Protein AF-A0A5Q4VHD6-F1 (afdb_monomer)

Sequence (162 aa):
MVIKDRLHGRQGDWGLRAAKSPGLSMLVMAADLRDEAPEVREQMLESAVAGWSDRMERGIASLGVMAALAPMLGLLGTVTGMMASFRVMSRMGAGDIRLMSGGISEALVTTQWGLAVAVPLLLAHHLLSRRAERLALDAEDRAAEALSLMEKVSDNPDGEKV

Mean predicted aligned error: 9.99 Å

Organism: NCBI:txid2586642

Secondary structure (DSSP, 8-state):
--HHHHSTTTTTTTTTS--SSHHHHHHHHHHHTTTS-HHHHHHHHHHHHHHHHHHHHHHHHHHHHHHHHHHHHHHHHHHHHHHHHHHHHHHH-TT-HHHHHHHHHHHHHHHHHHHHHHHHHHHHHHHHHHHHHHHHHHHHHHHHHHHHHHHHHHH--S----

Foldseek 3Di:
DPVVVVVPPPVPCLVPPDDPALLVSLLVLLVVCLPPDLVVSLVVLVVSLVVQLVVLVVVLVVLVVLLVCLLVQLQVLLVVLLVVLVVVCVPPPPPCVVSSVVSNVRSNVSNVRSNVVNVVSVVVSVVSNVVSVVRSVSNVVSNVVSSVVSVVCVVPVDPDDD

Radius of gyration: 28.26 Å; Cα contacts (8 Å, |Δi|>4): 127; chains: 1; bounding box: 71×32×76 Å

Structure (mmCIF, N/CA/C/O backbone):
data_AF-A0A5Q4VHD6-F1
#
_entry.id   AF-A0A5Q4VHD6-F1
#
loop_
_atom_site.group_PDB
_atom_site.id
_atom_site.type_symbol
_atom_site.label_atom_id
_atom_site.label_alt_id
_atom_site.label_comp_id
_atom_site.label_asym_id
_atom_site.label_entity_id
_atom_site.label_seq_id
_atom_site.pdbx_PDB_ins_code
_atom_site.Cartn_x
_atom_site.Cartn_y
_atom_site.Cartn_z
_atom_site.occupancy
_atom_site.B_iso_or_equiv
_atom_site.auth_seq_id
_atom_site.auth_comp_id
_atom_site.auth_asym_id
_atom_site.auth_atom_id
_atom_site.pdbx_PDB_model_num
ATOM 1 N N . MET A 1 1 ? -3.134 -21.821 33.282 1.00 38.62 1 MET A N 1
ATOM 2 C CA . MET A 1 1 ? -3.150 -22.802 32.170 1.00 38.62 1 MET A CA 1
ATOM 3 C C . MET A 1 1 ? -4.569 -23.272 31.796 1.00 38.62 1 MET A C 1
ATOM 5 O O . MET A 1 1 ? -4.705 -24.324 31.206 1.00 38.62 1 MET A O 1
ATOM 9 N N . VAL A 1 2 ? -5.625 -22.497 32.101 1.00 38.38 2 VAL A N 1
ATOM 10 C CA . VAL A 1 2 ? -7.032 -22.842 31.773 1.00 38.38 2 VAL A CA 1
ATOM 11 C C . VAL A 1 2 ? -7.669 -21.812 30.822 1.00 38.38 2 VAL A C 1
ATOM 13 O O . VAL A 1 2 ? -8.611 -22.119 30.106 1.00 38.38 2 VAL A O 1
ATOM 16 N N . ILE A 1 3 ? -7.094 -20.607 30.734 1.00 43.72 3 ILE A N 1
ATOM 17 C CA . ILE A 1 3 ? -7.586 -19.524 29.868 1.00 43.72 3 ILE A CA 1
ATOM 18 C C . ILE A 1 3 ? -7.220 -19.770 28.394 1.00 43.72 3 ILE A C 1
ATOM 20 O O . ILE A 1 3 ? -7.983 -19.411 27.512 1.00 43.72 3 ILE A O 1
ATOM 24 N N . LYS A 1 4 ? -6.099 -20.449 28.106 1.00 40.97 4 LYS A N 1
ATOM 25 C CA . LYS A 1 4 ? -5.592 -20.613 26.732 1.00 40.97 4 LYS A CA 1
ATOM 26 C C . LYS A 1 4 ? -6.398 -21.612 25.882 1.00 40.97 4 LYS A C 1
ATOM 28 O O . LYS A 1 4 ? -6.535 -21.396 24.685 1.00 40.97 4 LYS A O 1
ATOM 33 N N . ASP A 1 5 ? -6.990 -22.637 26.497 1.00 36.84 5 ASP A N 1
ATOM 34 C CA . ASP A 1 5 ? -7.727 -23.695 25.779 1.00 36.84 5 ASP A CA 1
ATOM 35 C C . ASP A 1 5 ? -9.149 -23.288 25.376 1.00 36.84 5 ASP A C 1
ATOM 37 O O . ASP A 1 5 ? -9.691 -23.809 24.402 1.00 36.84 5 ASP A O 1
ATOM 41 N N . ARG A 1 6 ? -9.757 -22.311 26.064 1.00 46.06 6 ARG A N 1
ATOM 42 C CA . ARG A 1 6 ? -11.111 -21.832 25.731 1.00 46.06 6 ARG A CA 1
ATOM 43 C C . ARG A 1 6 ? -11.124 -20.776 24.613 1.00 46.06 6 ARG A C 1
ATOM 45 O O . ARG A 1 6 ? -12.175 -20.520 24.031 1.00 46.06 6 ARG A O 1
ATOM 52 N N . LEU A 1 7 ? -9.955 -20.232 24.256 1.00 49.69 7 LEU A N 1
ATOM 53 C CA . LEU A 1 7 ? -9.778 -19.239 23.186 1.00 49.69 7 LEU A CA 1
ATOM 54 C C . LEU A 1 7 ? -9.910 -19.834 21.779 1.00 49.69 7 LEU A C 1
ATOM 56 O O . LEU A 1 7 ? -10.315 -19.133 20.854 1.00 49.69 7 LEU A O 1
ATOM 60 N N . HIS A 1 8 ? -9.606 -21.121 21.595 1.00 45.16 8 HIS A N 1
ATOM 61 C CA . HIS A 1 8 ? -9.563 -21.716 20.257 1.00 45.16 8 HIS A CA 1
ATOM 62 C C . HIS A 1 8 ? -10.927 -22.147 19.700 1.00 45.16 8 HIS A C 1
ATOM 64 O O . HIS A 1 8 ? -11.082 -22.203 18.484 1.00 45.16 8 HIS A O 1
ATOM 70 N N . GLY A 1 9 ? -11.936 -22.388 20.545 1.00 41.59 9 GLY A N 1
ATOM 71 C CA . GLY A 1 9 ? -13.241 -22.897 20.095 1.00 41.59 9 GLY A CA 1
ATOM 72 C C . GLY A 1 9 ? -14.167 -21.854 19.454 1.00 41.59 9 GLY A C 1
ATOM 73 O O . GLY A 1 9 ? -14.966 -22.202 18.592 1.00 41.59 9 GLY A O 1
ATOM 74 N N . ARG A 1 10 ? -14.055 -20.574 19.842 1.00 49.12 10 ARG A N 1
ATOM 75 C CA . ARG A 1 10 ? -14.887 -19.471 19.311 1.00 49.12 10 ARG A CA 1
ATOM 76 C C . ARG A 1 10 ? -14.166 -18.586 18.293 1.00 49.12 10 ARG A C 1
ATOM 78 O O . ARG A 1 10 ? -14.835 -17.901 17.531 1.00 49.12 10 ARG A O 1
ATOM 85 N N . GLN A 1 11 ? -12.829 -18.629 18.227 1.00 51.84 11 GLN A N 1
ATOM 86 C CA . GLN A 1 11 ? -12.029 -17.799 17.311 1.00 51.84 11 GLN A CA 1
ATOM 87 C C . GLN A 1 11 ? -12.348 -18.000 15.815 1.00 51.84 11 GLN A C 1
ATOM 89 O O . GLN A 1 11 ? -12.060 -17.113 15.014 1.00 51.84 11 GLN A O 1
ATOM 94 N N . GLY A 1 12 ? -12.946 -19.136 15.437 1.00 43.19 12 GLY A N 1
ATOM 95 C CA . GLY A 1 12 ? -13.186 -19.506 14.039 1.00 43.19 12 GLY A CA 1
ATOM 96 C C . GLY A 1 12 ? -14.336 -18.779 13.331 1.00 43.19 12 GLY A C 1
ATOM 97 O O . GLY A 1 12 ? -14.287 -18.663 12.110 1.00 43.19 12 GLY A O 1
ATOM 98 N N . ASP A 1 13 ? -15.339 -18.264 14.054 1.00 45.97 13 ASP A N 1
ATOM 99 C CA . ASP A 1 13 ? -16.573 -17.741 13.428 1.00 45.97 13 ASP A CA 1
ATOM 100 C C . ASP A 1 13 ? -16.661 -16.200 13.397 1.00 45.97 13 ASP A C 1
ATOM 102 O O . ASP A 1 13 ? -17.387 -15.612 12.593 1.00 45.97 13 ASP A O 1
ATOM 106 N N . TRP A 1 14 ? -15.828 -15.506 14.185 1.00 50.75 14 TRP A N 1
ATOM 107 C CA . TRP A 1 14 ? -15.736 -14.034 14.167 1.00 50.75 14 TRP A CA 1
ATOM 108 C C . TRP A 1 14 ? -15.355 -13.480 12.790 1.00 50.75 14 TRP A C 1
ATOM 110 O O . TRP A 1 14 ? -15.749 -12.377 12.417 1.00 50.75 14 TRP A O 1
ATOM 120 N N . GLY A 1 15 ? -14.588 -14.257 12.020 1.00 49.91 15 GLY A N 1
ATOM 121 C CA . GLY A 1 15 ? -14.176 -13.893 10.667 1.00 49.91 15 GLY A CA 1
ATOM 122 C C . GLY A 1 15 ? -15.307 -13.942 9.634 1.00 49.91 15 GLY A C 1
ATOM 123 O O . GLY A 1 15 ? -15.182 -13.303 8.594 1.00 49.91 15 GLY A O 1
ATOM 124 N N . LEU A 1 16 ? -16.397 -14.670 9.909 1.00 51.22 16 LEU A N 1
ATOM 125 C CA . LEU A 1 16 ? -17.491 -14.921 8.961 1.00 51.22 16 LEU A CA 1
ATOM 126 C C . LEU A 1 16 ? -18.695 -13.995 9.179 1.00 51.22 16 LEU A C 1
ATOM 128 O O . 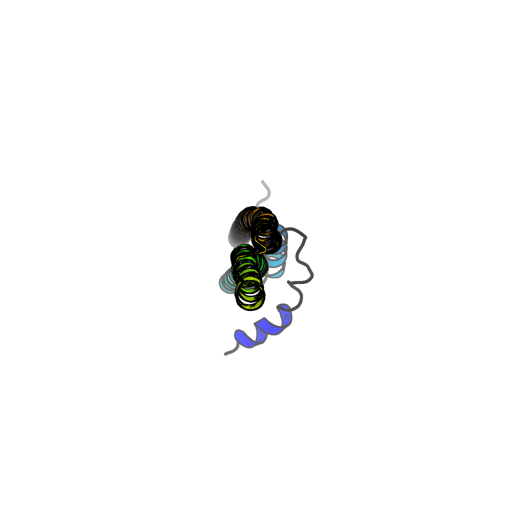LEU A 1 16 ? -19.425 -13.706 8.230 1.00 51.22 16 LEU A O 1
ATOM 132 N N . ARG A 1 17 ? -18.882 -13.481 10.402 1.00 51.97 17 ARG A N 1
ATOM 133 C CA . ARG A 1 17 ? -19.976 -12.548 10.750 1.00 51.97 17 ARG A CA 1
ATOM 134 C C . ARG A 1 17 ? -19.573 -11.076 10.686 1.00 51.97 17 ARG A C 1
ATOM 136 O O . ARG A 1 17 ? -20.398 -10.199 10.931 1.00 51.97 17 ARG A O 1
ATOM 143 N N . ALA A 1 18 ? -18.322 -10.806 10.324 1.00 51.47 18 ALA A N 1
ATOM 144 C CA . ALA A 1 18 ? -17.829 -9.462 10.134 1.00 51.47 18 ALA A CA 1
ATOM 145 C C . ALA A 1 18 ? -18.533 -8.784 8.957 1.00 51.47 18 ALA A C 1
ATOM 147 O O . ALA A 1 18 ? -18.271 -9.050 7.780 1.00 51.47 18 ALA A O 1
ATOM 148 N N . ALA A 1 19 ? -19.469 -7.907 9.301 1.00 54.38 19 ALA A N 1
ATOM 149 C CA . ALA A 1 19 ? -20.106 -7.001 8.371 1.00 54.38 19 ALA A CA 1
ATOM 150 C C . ALA A 1 19 ? -19.040 -6.220 7.582 1.00 54.38 19 ALA A C 1
ATOM 152 O O . ALA A 1 19 ? -17.914 -6.032 8.038 1.00 54.38 19 ALA A O 1
ATOM 153 N N . LYS A 1 20 ? -19.414 -5.694 6.410 1.00 62.88 20 LYS A N 1
ATOM 154 C CA . LYS A 1 20 ? -18.551 -4.913 5.495 1.00 62.88 20 LYS A CA 1
ATOM 155 C C . LYS A 1 20 ? -17.824 -3.705 6.135 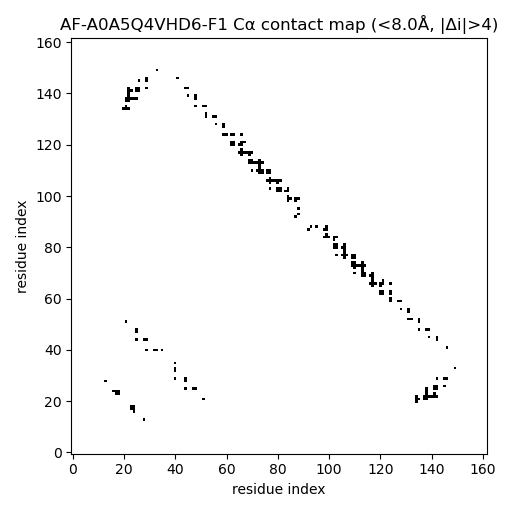1.00 62.88 20 LYS A C 1
ATOM 157 O O . LYS A 1 20 ? -17.058 -3.034 5.450 1.00 62.88 20 LYS A O 1
ATOM 162 N N . SER A 1 21 ? -18.068 -3.415 7.411 1.00 73.19 21 SER A N 1
ATOM 163 C CA . SER A 1 21 ? -17.451 -2.366 8.220 1.00 73.19 21 SER A CA 1
ATOM 164 C C . SER A 1 21 ? -16.871 -2.949 9.525 1.00 73.19 21 SER A C 1
ATOM 166 O O . SER A 1 21 ? -17.615 -3.612 10.261 1.00 73.19 21 SER A O 1
ATOM 168 N N . PRO A 1 22 ? -15.605 -2.650 9.866 1.00 78.38 22 PRO A N 1
ATOM 169 C CA . PRO A 1 22 ? -14.976 -3.055 11.126 1.00 78.38 22 PRO A CA 1
ATOM 170 C C . PRO A 1 22 ? -15.761 -2.637 12.376 1.00 78.38 22 PRO A C 1
ATOM 172 O O . PRO A 1 22 ? -15.972 -3.470 13.252 1.00 78.38 22 PRO A O 1
ATOM 175 N N . GLY A 1 23 ? -16.309 -1.415 12.414 1.00 80.44 23 GLY A N 1
ATOM 176 C CA . GLY A 1 23 ? -17.088 -0.919 13.555 1.00 80.44 23 GLY A CA 1
ATOM 177 C C . GLY A 1 23 ? -18.315 -1.771 13.915 1.00 80.44 23 GLY A C 1
ATOM 178 O O . GLY A 1 23 ? -18.503 -2.129 15.074 1.00 80.44 23 GLY A O 1
ATOM 179 N N . LEU A 1 24 ? -19.123 -2.190 12.929 1.00 80.06 24 LEU A N 1
ATOM 180 C CA . LEU A 1 24 ? -20.258 -3.099 13.181 1.00 80.06 24 LEU A CA 1
ATOM 181 C C . LEU A 1 24 ? -19.806 -4.459 13.725 1.00 80.06 24 LEU A C 1
ATOM 183 O O . LEU A 1 24 ? -20.503 -5.054 14.542 1.00 80.06 24 LEU A O 1
ATOM 187 N N . SER A 1 25 ? -18.646 -4.946 13.282 1.00 82.19 25 SER A N 1
ATOM 188 C CA . SER A 1 25 ? -18.099 -6.221 13.753 1.00 82.19 25 SER A CA 1
ATOM 189 C C . SER A 1 25 ? -17.721 -6.144 15.234 1.00 82.19 25 SER A C 1
ATOM 191 O O . SER A 1 25 ? -17.985 -7.092 15.969 1.00 82.19 25 SER A O 1
ATOM 193 N N . MET A 1 26 ? -17.194 -4.999 15.687 1.00 85.56 26 MET A N 1
ATOM 194 C CA . MET A 1 26 ? -16.885 -4.760 17.102 1.00 85.56 26 MET A CA 1
ATOM 195 C C . MET A 1 26 ? -18.146 -4.715 17.965 1.00 85.56 26 MET A C 1
ATOM 197 O O . MET A 1 26 ? -18.177 -5.334 19.023 1.00 85.56 26 MET A O 1
ATOM 201 N N . LEU A 1 27 ? -19.220 -4.073 17.492 1.00 84.38 27 LEU A N 1
ATOM 202 C CA . LEU A 1 27 ? -20.497 -4.041 18.216 1.00 84.38 27 LEU A CA 1
ATOM 203 C C . LEU A 1 27 ? -21.119 -5.437 18.370 1.00 84.38 27 LEU A C 1
ATOM 205 O O . LEU A 1 27 ? -21.595 -5.791 19.449 1.00 84.38 27 LEU A O 1
ATOM 209 N N . VAL A 1 28 ? -21.104 -6.243 17.303 1.00 84.12 28 VAL A N 1
ATOM 210 C CA . VAL A 1 28 ? -21.607 -7.626 17.343 1.00 84.12 28 VAL A CA 1
ATOM 211 C C . VAL A 1 28 ? -20.757 -8.481 18.280 1.00 84.12 28 VAL A C 1
ATOM 213 O O . VAL A 1 28 ? -21.299 -9.215 19.104 1.00 84.12 28 VAL A O 1
ATOM 216 N N . MET A 1 29 ? -19.433 -8.353 18.203 1.00 82.38 29 MET A N 1
ATOM 217 C CA . MET A 1 29 ? -18.524 -9.094 19.073 1.00 82.38 29 MET A CA 1
ATOM 218 C C . MET A 1 29 ? -18.693 -8.699 20.542 1.00 82.38 29 MET A C 1
ATOM 220 O O . MET A 1 29 ? -18.731 -9.574 21.403 1.00 82.38 29 MET A O 1
ATOM 224 N N . ALA A 1 30 ? -18.869 -7.409 20.834 1.00 85.50 30 ALA A N 1
ATOM 225 C CA . ALA A 1 30 ? -19.164 -6.941 22.182 1.00 85.50 30 ALA A CA 1
ATOM 226 C C . ALA A 1 30 ? -20.479 -7.541 22.707 1.00 85.50 30 ALA A C 1
ATOM 228 O O . ALA A 1 30 ? -20.524 -8.001 23.845 1.00 85.50 30 ALA A O 1
ATOM 229 N N . ALA A 1 31 ? -21.526 -7.616 21.876 1.00 84.38 31 ALA A N 1
ATOM 230 C CA . ALA A 1 31 ? -22.792 -8.246 22.251 1.00 84.38 31 ALA A CA 1
ATOM 231 C C . ALA A 1 31 ? -22.642 -9.746 22.577 1.00 84.38 31 ALA A C 1
ATOM 233 O O . ALA A 1 31 ? -23.191 -10.196 23.583 1.00 84.38 31 ALA A O 1
ATOM 234 N N . ASP A 1 32 ? -21.857 -10.490 21.793 1.00 85.12 32 ASP A N 1
ATOM 235 C CA . ASP A 1 32 ? -21.569 -11.919 22.018 1.00 85.12 32 ASP A CA 1
ATOM 236 C C . ASP A 1 32 ? -20.647 -12.178 23.231 1.00 85.12 32 ASP A C 1
ATOM 238 O O . ASP A 1 32 ? -20.486 -13.320 23.674 1.00 85.12 32 ASP A O 1
ATOM 242 N N . LEU A 1 33 ? -20.008 -11.137 23.768 1.00 85.25 33 LEU A N 1
ATOM 243 C CA . LEU A 1 33 ? -19.149 -11.193 24.956 1.00 85.25 33 LEU A CA 1
ATOM 244 C C . LEU A 1 33 ? -19.828 -10.606 26.206 1.00 85.25 33 LEU A C 1
ATOM 246 O O . LEU A 1 33 ? -19.168 -10.400 27.224 1.00 85.25 33 LEU A O 1
ATOM 250 N N . ARG A 1 34 ? -21.141 -10.344 26.156 1.00 80.94 34 ARG A N 1
ATOM 251 C CA . ARG A 1 34 ? -21.906 -9.736 27.258 1.00 80.94 34 ARG A CA 1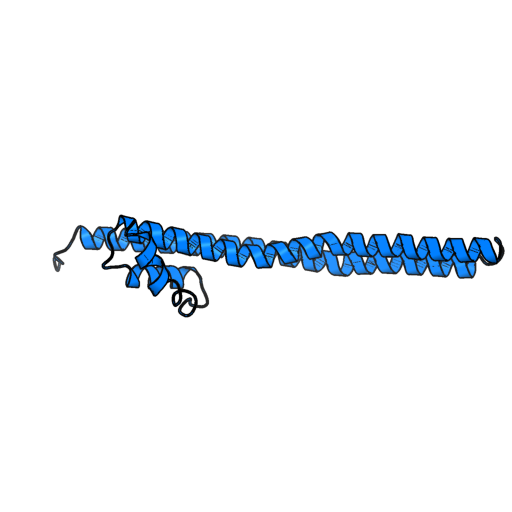
ATOM 252 C C . ARG A 1 34 ? -21.801 -10.487 28.582 1.00 80.94 34 ARG A C 1
ATOM 254 O O . ARG A 1 34 ? -21.739 -9.832 29.620 1.00 80.94 34 ARG A O 1
ATOM 261 N N . ASP A 1 35 ? -21.772 -11.813 28.535 1.00 85.12 35 ASP A N 1
ATOM 262 C CA . ASP A 1 35 ? -21.764 -12.663 29.731 1.00 85.12 35 ASP A CA 1
ATOM 263 C C . ASP A 1 35 ? -20.345 -12.983 30.230 1.00 85.12 35 ASP A C 1
ATOM 265 O O . ASP A 1 35 ? -20.172 -13.595 31.282 1.00 85.12 35 ASP A O 1
ATOM 269 N N . GLU A 1 36 ? -19.314 -12.580 29.481 1.00 86.31 36 GLU A N 1
ATOM 270 C CA . GLU A 1 36 ? -17.919 -12.760 29.882 1.00 86.31 36 GLU A CA 1
ATOM 271 C C . GLU A 1 36 ? -17.510 -11.700 30.913 1.00 86.31 36 GLU A C 1
ATOM 273 O O . GLU A 1 36 ? -18.048 -10.588 30.932 1.00 86.31 36 GLU A O 1
ATOM 278 N N . ALA A 1 37 ? -16.510 -12.021 31.738 1.00 88.31 37 ALA A N 1
ATOM 279 C CA . ALA A 1 37 ? -15.937 -11.070 32.690 1.00 88.31 37 ALA A CA 1
ATOM 280 C C . ALA A 1 37 ? -15.447 -9.788 31.975 1.00 88.31 37 ALA A C 1
ATOM 282 O O . ALA A 1 37 ? -14.937 -9.897 30.851 1.00 88.31 37 ALA A O 1
ATOM 283 N N . PRO A 1 38 ? -15.582 -8.596 32.591 1.00 87.31 38 PRO A N 1
ATOM 284 C CA . PRO A 1 38 ? -15.201 -7.321 31.975 1.00 87.31 38 PRO A CA 1
ATOM 285 C C . PRO A 1 38 ? -13.779 -7.329 31.403 1.00 87.31 38 PRO A C 1
ATOM 287 O O . PRO A 1 38 ? -13.581 -6.956 30.248 1.00 87.31 38 PRO A O 1
ATOM 290 N N . GLU A 1 39 ? -12.820 -7.874 32.153 1.00 88.12 39 GLU A N 1
ATOM 291 C CA . GLU A 1 39 ? -11.410 -7.928 31.760 1.00 88.12 39 GLU A CA 1
ATOM 292 C C . GLU A 1 39 ? -11.188 -8.846 30.550 1.00 88.12 39 GLU A C 1
ATOM 294 O O . GLU A 1 39 ? -10.399 -8.551 29.653 1.00 88.12 39 GLU A O 1
ATOM 299 N N . VAL A 1 40 ? -11.905 -9.975 30.497 1.00 87.75 40 VAL A N 1
ATOM 300 C CA . VAL A 1 40 ? -11.822 -10.916 29.369 1.00 87.75 40 VAL A CA 1
ATOM 301 C C . VAL A 1 40 ? -12.422 -10.283 28.118 1.00 87.75 40 VAL A C 1
ATOM 303 O O . VAL A 1 40 ? -11.866 -10.416 27.030 1.00 87.75 40 VAL A O 1
ATOM 306 N N . ARG A 1 41 ? -13.548 -9.585 28.260 1.00 88.06 41 ARG A N 1
ATOM 307 C CA . ARG A 1 41 ? -14.241 -8.915 27.158 1.00 88.06 41 ARG A CA 1
ATOM 308 C C . ARG A 1 41 ? -13.395 -7.813 26.534 1.00 88.06 41 ARG A C 1
ATOM 310 O O . ARG A 1 41 ? -13.269 -7.792 25.311 1.00 88.06 41 ARG A O 1
ATOM 317 N N . GLU A 1 42 ? -12.820 -6.945 27.361 1.00 89.00 42 GLU A N 1
ATOM 318 C CA . GLU A 1 42 ? -11.913 -5.880 26.927 1.00 89.00 42 GLU A CA 1
ATOM 319 C C . GLU A 1 42 ? -10.731 -6.470 26.154 1.00 89.00 42 GLU A C 1
ATOM 321 O O . GLU A 1 42 ? -10.543 -6.156 24.978 1.00 89.00 42 GLU A O 1
ATOM 326 N N . GLN A 1 43 ? -10.041 -7.452 26.741 1.00 89.06 43 GLN A N 1
ATOM 327 C CA . GLN A 1 43 ? -8.906 -8.111 26.097 1.00 89.06 43 GLN A CA 1
ATOM 328 C C . GLN A 1 43 ? -9.278 -8.773 24.754 1.00 89.06 43 GLN A C 1
ATOM 330 O O . GLN A 1 43 ? -8.498 -8.741 23.797 1.00 89.06 43 GLN A O 1
ATOM 335 N N . MET A 1 44 ? -10.458 -9.397 24.658 1.00 87.25 44 MET A N 1
ATOM 336 C CA . MET A 1 44 ? -10.925 -10.008 23.408 1.00 87.25 44 MET A CA 1
ATOM 337 C C . MET A 1 44 ? -11.220 -8.962 22.328 1.00 87.25 44 MET A C 1
ATOM 339 O O . MET A 1 44 ? -10.892 -9.196 21.163 1.00 87.25 44 MET A O 1
ATOM 343 N N . LEU A 1 45 ? -11.835 -7.832 22.691 1.00 87.31 45 LEU A N 1
ATOM 344 C CA . LEU A 1 45 ? -12.139 -6.747 21.755 1.00 87.31 45 LEU A CA 1
ATOM 345 C C . LEU A 1 45 ? -10.861 -6.071 21.254 1.00 87.31 45 LEU A C 1
ATOM 347 O O . LEU A 1 45 ? -10.699 -5.921 20.043 1.00 87.31 45 LEU A O 1
ATOM 351 N N . GLU A 1 46 ? -9.920 -5.762 22.145 1.00 89.56 46 GLU A N 1
ATOM 352 C CA . GLU A 1 46 ? -8.605 -5.228 21.768 1.00 89.56 46 GLU A CA 1
ATOM 353 C C . GLU A 1 46 ? -7.868 -6.176 20.814 1.00 89.56 46 GLU A C 1
ATOM 355 O O . GLU A 1 46 ? -7.376 -5.769 19.756 1.00 89.56 46 GLU A O 1
ATOM 360 N N . SER A 1 47 ? -7.846 -7.475 21.136 1.00 88.31 47 SER A N 1
ATOM 361 C CA . SER A 1 47 ? -7.223 -8.482 20.276 1.00 88.31 47 SER A CA 1
ATOM 362 C C . SER A 1 47 ? -7.909 -8.584 18.910 1.00 88.31 47 SER A C 1
ATOM 364 O O . SER A 1 47 ? -7.231 -8.841 17.908 1.00 88.31 47 SER A O 1
ATOM 366 N N . ALA A 1 48 ? -9.228 -8.395 18.847 1.00 86.88 48 ALA A N 1
ATOM 367 C CA . ALA A 1 48 ? -9.977 -8.414 17.599 1.00 86.88 48 ALA A CA 1
ATOM 368 C C . ALA A 1 48 ? -9.649 -7.205 16.721 1.00 86.88 48 ALA A C 1
ATOM 370 O O . ALA A 1 48 ? -9.386 -7.387 15.530 1.00 86.88 48 ALA A O 1
ATOM 371 N N . VAL A 1 49 ? -9.614 -6.000 17.297 1.00 88.25 49 VAL A N 1
ATOM 372 C CA . VAL A 1 49 ? -9.205 -4.777 16.592 1.00 88.25 49 VAL A CA 1
ATOM 373 C C . VAL A 1 49 ? -7.796 -4.942 16.025 1.00 88.25 49 VAL A C 1
ATOM 375 O O . VAL A 1 49 ? -7.601 -4.779 14.819 1.00 88.25 49 VAL A O 1
ATOM 378 N N . ALA A 1 50 ? -6.839 -5.373 16.852 1.00 87.75 50 ALA A N 1
ATOM 379 C CA . ALA A 1 50 ? -5.459 -5.584 16.422 1.00 87.75 50 ALA A CA 1
ATOM 380 C C . ALA A 1 50 ? -5.358 -6.597 15.267 1.00 87.75 50 ALA A C 1
ATOM 382 O O . ALA A 1 50 ? -4.681 -6.349 14.268 1.00 87.75 50 ALA A O 1
ATOM 383 N N . GLY A 1 51 ? -6.079 -7.721 15.359 1.00 86.94 51 GLY A N 1
ATOM 384 C CA . GLY A 1 51 ? -6.102 -8.735 14.302 1.00 86.94 51 GLY A CA 1
ATOM 385 C C . GLY A 1 51 ? -6.739 -8.252 12.991 1.00 86.94 51 GLY A C 1
ATOM 386 O O . GLY A 1 51 ? -6.362 -8.715 11.909 1.00 86.94 51 GLY A O 1
ATOM 387 N N . TRP A 1 52 ? -7.697 -7.324 13.066 1.00 85.12 52 TRP A N 1
ATOM 388 C CA . TRP A 1 52 ? -8.294 -6.673 11.899 1.00 85.12 52 TRP A CA 1
ATOM 389 C C . TRP A 1 52 ? -7.324 -5.707 11.224 1.00 85.12 52 TRP A C 1
ATOM 391 O O . TRP A 1 52 ? -7.107 -5.833 10.014 1.00 85.12 52 TRP A O 1
ATOM 401 N N . SER A 1 53 ? -6.719 -4.805 11.997 1.00 87.69 53 SER A N 1
ATOM 402 C CA . SER A 1 53 ? -5.746 -3.823 11.505 1.00 87.69 53 SER A CA 1
ATOM 403 C C . SER A 1 53 ? -4.577 -4.509 10.801 1.00 87.69 53 SER A C 1
ATOM 405 O O . SER A 1 53 ? -4.316 -4.235 9.631 1.00 87.69 53 SER A O 1
ATOM 407 N N . ASP A 1 54 ? -3.977 -5.518 11.436 1.00 88.06 54 ASP A N 1
ATOM 408 C CA . ASP A 1 54 ? -2.873 -6.303 10.871 1.00 88.06 54 ASP A CA 1
ATOM 409 C C . ASP A 1 54 ? -3.266 -7.007 9.551 1.00 88.06 54 ASP A C 1
ATOM 411 O O . ASP A 1 54 ? -2.521 -7.015 8.565 1.00 88.06 54 ASP A O 1
ATOM 415 N N . ARG A 1 55 ? -4.493 -7.544 9.450 1.00 85.69 55 ARG A N 1
ATOM 416 C CA . ARG A 1 55 ? -4.976 -8.153 8.196 1.00 85.69 55 ARG A CA 1
ATOM 417 C C . ARG A 1 55 ? -5.109 -7.136 7.061 1.00 85.69 55 ARG A C 1
ATOM 419 O O . ARG A 1 55 ? -4.801 -7.484 5.918 1.00 85.69 55 ARG A O 1
ATOM 426 N N . MET A 1 56 ? -5.571 -5.924 7.355 1.00 86.38 56 MET A N 1
ATOM 427 C CA . MET A 1 56 ? -5.690 -4.850 6.363 1.00 86.38 56 MET A CA 1
ATOM 428 C C . MET A 1 56 ? -4.307 -4.338 5.943 1.00 86.38 56 MET A C 1
ATOM 430 O O . MET A 1 56 ? -4.041 -4.193 4.745 1.00 86.38 56 MET A O 1
ATOM 434 N N . GLU A 1 57 ? -3.408 -4.147 6.907 1.00 89.44 57 GLU A N 1
ATOM 435 C CA . GLU A 1 57 ? -2.043 -3.676 6.677 1.00 89.44 57 GLU A CA 1
ATOM 436 C C . GLU A 1 57 ? -1.234 -4.630 5.803 1.00 89.44 57 GLU A C 1
ATOM 438 O O . GLU A 1 57 ? -0.568 -4.166 4.881 1.00 89.44 57 GLU A O 1
ATOM 443 N N . ARG A 1 58 ? -1.336 -5.954 5.990 1.00 88.06 58 ARG A N 1
ATOM 444 C CA . ARG A 1 58 ? -0.601 -6.928 5.156 1.00 88.06 58 ARG A CA 1
ATOM 445 C C . ARG A 1 58 ? -0.855 -6.763 3.658 1.00 88.06 58 ARG A C 1
ATOM 447 O O . ARG A 1 58 ? 0.084 -6.781 2.859 1.00 88.06 58 ARG A O 1
ATOM 454 N N . GLY A 1 59 ? -2.121 -6.606 3.266 1.00 88.38 59 GLY A N 1
ATOM 455 C CA . GLY A 1 59 ? -2.485 -6.417 1.860 1.00 88.38 59 GLY A CA 1
ATOM 456 C C . GLY A 1 59 ? -1.917 -5.110 1.306 1.00 88.38 59 GLY A C 1
ATOM 457 O O . GLY A 1 59 ? -1.322 -5.084 0.227 1.00 88.38 59 GLY A O 1
ATOM 458 N N . ILE A 1 60 ? -2.024 -4.037 2.085 1.00 92.94 60 ILE A N 1
ATOM 459 C CA . ILE A 1 60 ? -1.562 -2.701 1.706 1.00 92.94 60 ILE A CA 1
ATOM 460 C C . ILE A 1 60 ? -0.029 -2.626 1.661 1.00 92.94 60 ILE A C 1
ATOM 462 O O . ILE A 1 60 ? 0.527 -2.031 0.737 1.00 92.94 60 ILE A O 1
ATOM 466 N N . ALA A 1 61 ? 0.665 -3.284 2.588 1.00 92.31 61 ALA A N 1
ATOM 467 C CA . ALA A 1 61 ? 2.120 -3.379 2.624 1.00 92.31 61 ALA A CA 1
ATOM 468 C C . ALA A 1 61 ? 2.668 -4.044 1.354 1.00 92.31 61 ALA A C 1
ATOM 470 O O . ALA A 1 61 ? 3.609 -3.532 0.747 1.00 92.31 61 ALA A O 1
ATOM 471 N N . SER A 1 62 ? 2.035 -5.129 0.890 1.00 93.62 62 SER A N 1
ATOM 472 C CA . SER A 1 62 ? 2.435 -5.794 -0.359 1.00 93.62 62 SER A CA 1
ATOM 473 C C . SER A 1 62 ? 2.313 -4.878 -1.587 1.00 93.62 62 SER A C 1
ATOM 475 O O . SER A 1 62 ? 3.207 -4.857 -2.436 1.00 93.62 62 SER A O 1
ATOM 477 N N . LEU A 1 63 ? 1.264 -4.046 -1.647 1.00 94.00 63 LEU A N 1
ATOM 478 C CA . LEU A 1 63 ? 1.107 -3.022 -2.686 1.00 94.00 63 LEU A CA 1
ATOM 479 C C . LEU A 1 63 ? 2.232 -1.988 -2.634 1.00 94.00 63 LEU A C 1
ATOM 481 O O . LEU A 1 63 ? 2.765 -1.626 -3.681 1.00 94.00 63 LEU A O 1
ATOM 485 N N . GLY A 1 64 ? 2.619 -1.549 -1.433 1.00 94.69 64 GLY A N 1
ATOM 486 C CA . GLY A 1 64 ? 3.723 -0.607 -1.239 1.00 94.69 64 GLY A CA 1
ATOM 487 C C . GLY A 1 64 ? 5.053 -1.158 -1.756 1.00 94.69 64 GLY A C 1
ATOM 488 O O . GLY A 1 64 ? 5.783 -0.462 -2.462 1.00 94.69 64 GLY A O 1
ATOM 489 N N . VAL A 1 65 ? 5.332 -2.440 -1.497 1.00 96.19 65 VAL A N 1
ATOM 490 C CA . VAL A 1 65 ? 6.526 -3.119 -2.023 1.00 96.19 65 VAL A CA 1
ATOM 491 C C . VAL A 1 65 ? 6.503 -3.171 -3.551 1.00 96.19 65 VAL A C 1
ATOM 493 O O . VAL A 1 65 ? 7.489 -2.802 -4.187 1.00 96.19 65 VAL A O 1
ATOM 496 N N . MET A 1 66 ? 5.384 -3.566 -4.166 1.00 95.44 66 MET A N 1
ATOM 497 C CA . MET A 1 66 ? 5.280 -3.589 -5.633 1.00 95.44 66 MET A CA 1
ATOM 498 C C . MET A 1 66 ? 5.444 -2.194 -6.249 1.00 95.44 66 MET A C 1
ATOM 500 O O . MET A 1 66 ? 6.114 -2.047 -7.273 1.00 95.44 66 MET A O 1
ATOM 504 N N . ALA A 1 67 ? 4.893 -1.168 -5.599 1.00 96.00 67 ALA A N 1
ATOM 505 C CA . ALA A 1 67 ? 5.027 0.222 -6.016 1.00 96.00 67 ALA A CA 1
ATOM 506 C C . ALA A 1 67 ? 6.492 0.694 -5.998 1.00 96.00 67 ALA A C 1
ATOM 508 O O . ALA A 1 67 ? 6.922 1.401 -6.907 1.00 96.00 67 ALA A O 1
ATOM 509 N N . ALA A 1 68 ? 7.264 0.267 -4.994 1.00 95.69 68 ALA A N 1
ATOM 510 C CA . ALA A 1 68 ? 8.686 0.584 -4.863 1.00 95.69 68 ALA A CA 1
ATOM 511 C C . ALA A 1 68 ? 9.577 -0.209 -5.837 1.00 95.69 68 ALA A C 1
ATOM 513 O O . ALA A 1 68 ? 10.592 0.308 -6.305 1.00 95.69 68 ALA A O 1
ATOM 514 N N . LEU A 1 69 ? 9.203 -1.448 -6.169 1.00 97.19 69 LEU A N 1
ATOM 515 C CA . LEU A 1 69 ? 9.966 -2.296 -7.090 1.00 97.19 69 LEU A CA 1
ATOM 516 C C . LEU A 1 69 ? 9.747 -1.930 -8.566 1.00 97.19 69 LEU A C 1
ATOM 518 O O . LEU A 1 69 ? 10.669 -2.083 -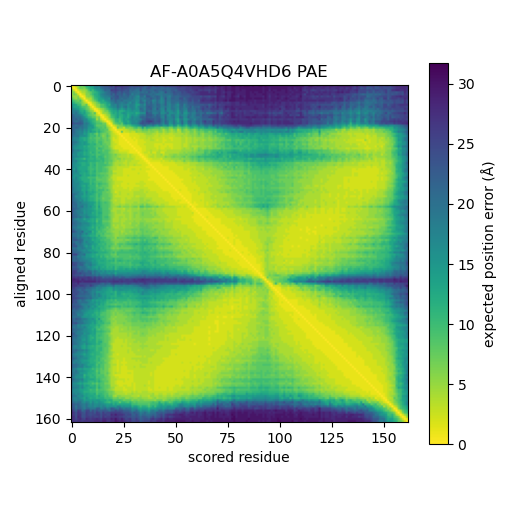9.367 1.00 97.19 69 LEU A O 1
ATOM 522 N N . ALA A 1 70 ? 8.569 -1.428 -8.948 1.00 96.44 70 ALA A N 1
ATOM 523 C CA . ALA A 1 70 ? 8.255 -1.112 -10.347 1.00 96.44 70 ALA A CA 1
ATOM 524 C C . ALA A 1 70 ? 9.265 -0.148 -11.029 1.00 96.44 70 ALA A C 1
ATOM 526 O O . ALA A 1 70 ? 9.730 -0.468 -12.128 1.00 96.44 70 ALA A O 1
ATOM 527 N N . PRO A 1 71 ? 9.707 0.967 -10.408 1.00 96.31 71 PRO A N 1
ATOM 528 C CA . PRO A 1 71 ? 10.747 1.831 -10.973 1.00 96.31 71 PRO A CA 1
ATOM 529 C C . PRO A 1 71 ? 12.108 1.138 -11.075 1.00 96.31 71 PRO A C 1
ATOM 531 O O . PRO A 1 71 ? 12.821 1.320 -12.061 1.00 96.31 71 PRO A O 1
ATOM 534 N N . MET A 1 72 ? 12.464 0.323 -10.075 1.00 97.12 72 MET A N 1
ATOM 535 C CA . MET A 1 72 ? 13.728 -0.419 -10.065 1.00 97.12 72 MET A CA 1
ATOM 536 C C . MET A 1 72 ? 13.791 -1.424 -11.220 1.00 97.12 72 MET A C 1
ATOM 538 O O . MET A 1 72 ? 14.831 -1.556 -11.863 1.00 97.12 72 MET A O 1
ATOM 542 N N . LEU A 1 73 ? 12.671 -2.080 -11.537 1.00 95.50 73 LEU A N 1
ATOM 543 C CA . LEU A 1 73 ? 12.558 -2.960 -12.703 1.00 95.50 73 LEU A CA 1
ATOM 544 C C . LEU A 1 73 ? 12.654 -2.184 -14.027 1.00 95.50 73 LEU A C 1
ATOM 546 O O . LEU A 1 73 ? 13.312 -2.646 -14.958 1.00 95.50 73 LEU A O 1
ATOM 550 N N . GLY A 1 74 ? 12.066 -0.986 -14.111 1.00 94.62 74 GLY A N 1
ATOM 551 C CA . GLY A 1 74 ? 12.203 -0.109 -15.282 1.00 94.62 74 GLY A CA 1
ATOM 552 C C . GLY A 1 74 ? 13.653 0.322 -15.542 1.00 94.62 74 GLY A C 1
ATOM 553 O O . GLY A 1 74 ? 14.111 0.295 -16.689 1.00 94.62 74 GLY A O 1
ATOM 554 N N . LEU A 1 75 ? 14.386 0.641 -14.469 1.00 95.88 75 LEU A N 1
ATOM 555 C CA . LEU A 1 75 ? 15.818 0.950 -14.502 1.00 95.88 75 LEU A CA 1
ATOM 556 C C . LEU A 1 75 ? 16.669 -0.280 -14.859 1.00 95.88 75 LEU A C 1
ATOM 558 O O . LEU A 1 75 ? 17.628 -0.176 -15.617 1.00 95.88 75 LEU A O 1
ATOM 562 N N . LEU A 1 76 ? 16.320 -1.472 -14.372 1.00 95.44 76 LEU A N 1
ATOM 563 C CA . LEU A 1 76 ? 16.975 -2.705 -14.822 1.00 95.44 76 LEU A CA 1
ATOM 564 C C . LEU A 1 76 ? 16.814 -2.884 -16.346 1.00 95.44 76 LEU A C 1
ATOM 566 O O . LEU A 1 76 ? 17.762 -3.258 -17.043 1.00 95.44 76 LEU A O 1
ATOM 570 N N . GLY A 1 77 ? 15.636 -2.546 -16.875 1.00 93.19 77 GLY A N 1
ATOM 571 C CA . GLY A 1 77 ? 15.367 -2.493 -18.311 1.00 93.19 77 GLY A CA 1
ATOM 572 C C . GLY A 1 77 ? 16.304 -1.541 -19.065 1.00 93.19 77 GLY A C 1
ATOM 573 O O . GLY A 1 77 ? 16.863 -1.931 -20.092 1.00 93.19 77 GLY A O 1
ATOM 574 N N . THR A 1 78 ? 16.589 -0.345 -18.532 1.00 95.44 78 THR A N 1
ATOM 575 C CA . THR A 1 78 ? 17.526 0.567 -19.215 1.00 95.44 78 THR A CA 1
ATOM 576 C C . THR A 1 78 ? 18.938 0.019 -19.251 1.00 95.44 78 THR A C 1
ATOM 578 O O . THR A 1 78 ? 19.603 0.103 -20.284 1.00 95.44 78 THR A O 1
ATOM 581 N N . VAL A 1 79 ? 19.401 -0.564 -18.145 1.00 95.00 79 VAL A N 1
ATOM 582 C CA . VAL A 1 79 ? 20.739 -1.158 -18.065 1.00 95.00 79 VAL A CA 1
ATOM 583 C C . VAL A 1 79 ? 20.870 -2.287 -19.084 1.00 95.00 79 VAL A C 1
ATOM 585 O O . VAL A 1 79 ? 21.826 -2.311 -19.860 1.00 95.00 79 VAL A O 1
ATOM 588 N N . THR A 1 80 ? 19.885 -3.184 -19.150 1.00 92.25 80 THR A N 1
ATOM 589 C CA . THR A 1 80 ? 19.905 -4.303 -20.105 1.00 92.25 80 THR A CA 1
ATOM 59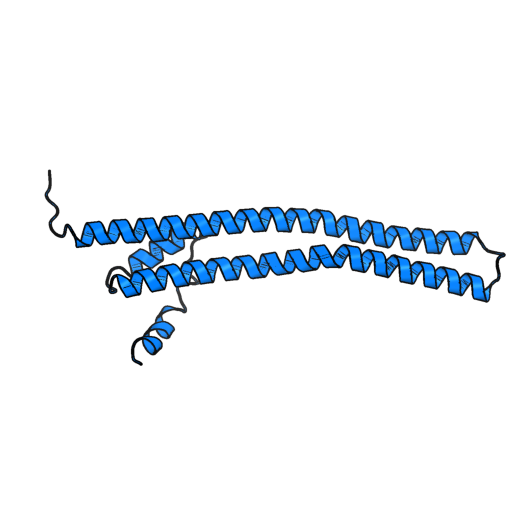0 C C . THR A 1 80 ? 19.835 -3.838 -21.567 1.00 92.25 80 THR A C 1
ATOM 592 O O . THR A 1 80 ? 20.596 -4.349 -22.397 1.00 92.25 80 THR A O 1
ATOM 595 N N . GLY A 1 81 ? 19.016 -2.830 -21.888 1.00 90.81 81 GLY A N 1
ATOM 596 C CA . GLY A 1 81 ? 18.925 -2.250 -23.235 1.00 90.81 81 GLY A CA 1
ATOM 597 C C . GLY A 1 81 ? 20.192 -1.496 -23.666 1.00 90.81 81 GLY A C 1
ATOM 598 O O . GLY A 1 81 ? 20.685 -1.668 -24.788 1.00 90.81 81 GLY A O 1
ATOM 599 N N . MET A 1 82 ? 20.816 -0.744 -22.754 1.00 92.31 82 MET A N 1
ATOM 600 C CA . MET A 1 82 ? 22.118 -0.115 -23.015 1.00 92.31 82 MET A CA 1
ATOM 601 C C . MET A 1 82 ? 23.223 -1.161 -23.214 1.00 92.31 82 MET A C 1
ATOM 603 O O . MET A 1 82 ? 24.025 -1.040 -24.142 1.00 92.31 82 MET A O 1
ATOM 607 N N . MET A 1 83 ? 23.239 -2.239 -22.424 1.00 91.38 83 MET A N 1
ATOM 608 C CA . MET A 1 83 ? 24.177 -3.353 -22.622 1.00 91.38 83 MET A CA 1
ATOM 609 C C . MET A 1 83 ? 23.982 -4.048 -23.978 1.00 91.38 83 MET A C 1
ATOM 611 O O . MET A 1 83 ? 24.957 -4.461 -24.611 1.00 91.38 83 MET A O 1
ATOM 615 N N . ALA A 1 84 ? 22.742 -4.193 -24.454 1.00 88.00 84 ALA A N 1
ATOM 616 C CA . ALA A 1 84 ? 22.472 -4.707 -25.796 1.00 88.00 84 ALA A CA 1
ATOM 617 C C . ALA A 1 84 ? 23.043 -3.780 -26.882 1.00 88.00 84 ALA A C 1
ATOM 619 O O . ALA A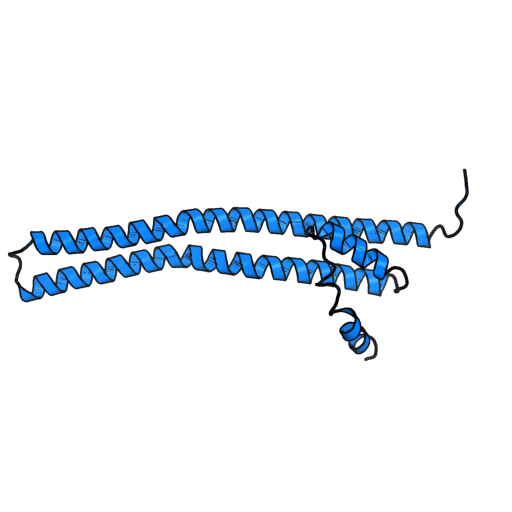 1 84 ? 23.748 -4.254 -27.775 1.00 88.00 84 ALA A O 1
ATOM 620 N N . SER A 1 85 ? 22.842 -2.469 -26.740 1.00 87.88 85 SER A N 1
ATOM 621 C CA . SER A 1 85 ? 23.369 -1.451 -27.660 1.00 87.88 85 SER A CA 1
ATOM 622 C C . SER A 1 85 ? 24.904 -1.479 -27.739 1.00 87.88 85 SER A C 1
ATOM 624 O O . SER A 1 85 ? 25.475 -1.463 -28.831 1.00 87.88 85 SER A O 1
ATOM 626 N N . PHE A 1 86 ? 25.592 -1.623 -26.600 1.00 87.75 86 PHE A N 1
ATOM 627 C CA . PHE A 1 86 ? 27.053 -1.766 -26.571 1.00 87.75 86 PHE A CA 1
ATOM 628 C C . PHE A 1 86 ? 27.554 -3.067 -27.213 1.00 87.75 86 PHE A C 1
ATOM 630 O O . PHE A 1 86 ? 28.599 -3.066 -27.865 1.00 87.75 86 PHE A O 1
ATOM 637 N N . ARG A 1 87 ? 26.820 -4.181 -27.086 1.00 86.06 87 ARG A N 1
ATOM 638 C CA . ARG A 1 87 ? 27.187 -5.440 -27.763 1.00 86.06 87 ARG A CA 1
ATOM 639 C C . ARG A 1 87 ? 27.108 -5.321 -29.284 1.00 86.06 87 ARG A C 1
ATOM 641 O O . ARG A 1 87 ? 27.953 -5.892 -29.969 1.00 86.06 87 ARG A O 1
ATOM 648 N N . VAL A 1 88 ? 26.126 -4.584 -29.804 1.00 84.62 88 VAL A N 1
ATOM 649 C CA . VAL A 1 88 ? 26.004 -4.301 -31.245 1.00 84.62 88 VAL A CA 1
ATOM 650 C C . VAL A 1 88 ? 27.186 -3.456 -31.723 1.00 84.62 88 VAL A C 1
ATOM 652 O O . VAL A 1 88 ? 27.861 -3.842 -32.678 1.00 84.62 88 VAL A O 1
ATOM 655 N N . MET A 1 89 ? 27.504 -2.382 -30.994 1.00 85.12 89 MET A N 1
ATOM 656 C CA . MET A 1 89 ? 28.667 -1.523 -31.250 1.00 85.12 89 MET A CA 1
ATOM 657 C C . MET A 1 89 ? 29.977 -2.314 -31.307 1.00 85.12 89 MET A C 1
ATOM 659 O O . MET A 1 89 ? 30.757 -2.183 -32.247 1.00 85.12 89 MET A O 1
ATOM 663 N N . SER A 1 90 ? 30.203 -3.188 -30.322 1.00 86.12 90 SER A N 1
ATOM 664 C CA . SER A 1 90 ? 31.426 -3.989 -30.236 1.00 86.12 90 SER A CA 1
ATOM 665 C C . SER A 1 90 ? 31.592 -4.976 -31.396 1.00 86.12 90 SER A C 1
ATOM 667 O O . SER A 1 90 ? 32.716 -5.400 -31.651 1.00 86.12 90 SER A O 1
ATOM 669 N N . ARG A 1 91 ? 30.504 -5.382 -32.065 1.00 84.94 91 ARG A N 1
ATOM 670 C CA . ARG A 1 91 ? 30.542 -6.352 -33.172 1.00 84.94 91 ARG A CA 1
ATOM 671 C C . ARG A 1 91 ? 30.618 -5.691 -34.543 1.00 84.94 91 ARG A C 1
ATOM 673 O O . ARG A 1 91 ? 31.300 -6.215 -35.413 1.00 84.94 91 ARG A O 1
ATOM 680 N N . MET A 1 92 ? 29.906 -4.582 -34.741 1.00 79.50 92 MET A N 1
ATOM 681 C CA . MET A 1 92 ? 29.785 -3.924 -36.052 1.00 79.50 92 MET A CA 1
ATOM 682 C C . MET A 1 92 ? 30.665 -2.673 -36.193 1.00 79.50 92 MET A C 1
ATOM 684 O O . MET A 1 92 ? 30.757 -2.106 -37.279 1.00 79.50 92 MET A O 1
ATOM 688 N N . GLY A 1 93 ? 31.333 -2.248 -35.115 1.00 73.19 93 GLY A N 1
ATOM 689 C CA . GLY A 1 93 ? 32.098 -1.003 -35.070 1.00 73.19 93 GLY A CA 1
ATOM 690 C C . GLY A 1 93 ? 31.203 0.239 -34.987 1.00 73.19 93 GLY A C 1
ATOM 691 O O . GLY A 1 93 ? 29.979 0.159 -35.054 1.00 73.19 93 GLY A O 1
ATOM 692 N N . ALA A 1 94 ? 31.823 1.418 -34.870 1.00 70.44 94 ALA A N 1
ATOM 693 C CA . ALA A 1 94 ? 31.140 2.709 -34.692 1.00 70.44 94 ALA A CA 1
ATOM 694 C C . ALA A 1 94 ? 30.249 3.173 -35.862 1.00 70.44 94 ALA A C 1
ATOM 696 O O . ALA A 1 94 ? 29.674 4.257 -35.795 1.00 70.44 94 ALA A O 1
ATOM 697 N N . GLY A 1 95 ? 30.139 2.379 -36.931 1.00 64.25 95 GLY A N 1
ATOM 698 C CA . GLY A 1 95 ? 29.519 2.778 -38.193 1.00 64.25 95 GLY A CA 1
ATOM 699 C C . GLY A 1 95 ? 27.991 2.832 -38.191 1.00 64.25 95 GLY A C 1
ATOM 700 O O . GLY A 1 95 ? 27.432 3.592 -38.976 1.00 64.25 95 GLY A O 1
ATOM 701 N N . ASP A 1 96 ? 27.302 2.089 -37.316 1.00 70.94 96 ASP A N 1
ATOM 702 C CA . ASP A 1 96 ? 25.833 1.998 -37.346 1.00 70.94 96 ASP A CA 1
ATOM 703 C C . ASP A 1 96 ? 25.162 2.639 -36.118 1.00 70.94 96 ASP A C 1
ATOM 705 O O . ASP A 1 96 ? 24.500 2.002 -35.293 1.00 70.94 96 ASP A O 1
ATOM 709 N N . ILE A 1 97 ? 25.350 3.958 -35.999 1.00 78.31 97 ILE A N 1
ATOM 710 C CA . ILE A 1 97 ? 24.768 4.805 -34.941 1.00 78.31 97 ILE A CA 1
ATOM 711 C C . ILE A 1 97 ? 23.232 4.693 -34.908 1.00 78.31 97 ILE A C 1
ATOM 713 O O . ILE A 1 97 ? 22.627 4.828 -33.842 1.00 78.31 97 ILE A O 1
ATOM 717 N N . ARG A 1 98 ? 22.585 4.394 -36.045 1.00 82.81 98 ARG A N 1
ATOM 718 C CA . ARG A 1 98 ? 21.125 4.231 -36.122 1.00 82.81 98 ARG A CA 1
ATOM 719 C C . ARG A 1 98 ? 20.653 3.049 -35.283 1.00 82.81 98 ARG A C 1
ATOM 721 O O . ARG A 1 98 ? 19.756 3.227 -34.457 1.00 82.81 98 ARG A O 1
ATOM 728 N N . LEU A 1 99 ? 21.284 1.884 -35.427 1.00 79.56 99 LEU A N 1
ATOM 729 C CA . LEU A 1 99 ? 20.934 0.700 -34.634 1.00 79.56 99 LEU A CA 1
ATOM 730 C C . LEU A 1 99 ? 21.178 0.911 -33.135 1.00 79.56 99 LEU A C 1
ATOM 732 O O . LEU A 1 99 ? 20.354 0.505 -32.315 1.00 79.56 99 LEU A O 1
ATOM 736 N N . MET A 1 100 ? 22.252 1.612 -32.765 1.00 83.94 100 MET A N 1
ATOM 737 C CA . MET A 1 100 ? 22.504 1.956 -31.361 1.00 83.94 100 MET A CA 1
ATOM 738 C C . MET A 1 100 ? 21.459 2.914 -30.788 1.00 83.94 100 MET A C 1
ATOM 740 O O . MET A 1 100 ? 20.994 2.721 -29.666 1.00 83.94 100 MET A O 1
ATOM 744 N N . SER A 1 101 ? 21.075 3.939 -31.553 1.00 86.44 101 SER A N 1
ATOM 745 C CA . SER A 1 101 ? 20.076 4.918 -31.116 1.00 86.44 101 SER A CA 1
ATOM 746 C C . SER A 1 101 ? 18.707 4.276 -30.860 1.00 86.44 101 SER A C 1
ATOM 748 O O . SER A 1 101 ? 18.021 4.663 -29.915 1.00 86.44 101 SER A O 1
ATOM 750 N N . GLY A 1 102 ? 18.356 3.234 -31.627 1.00 86.19 102 GLY A N 1
ATOM 751 C CA . GLY A 1 102 ? 17.162 2.420 -31.396 1.00 86.19 102 GLY A CA 1
ATOM 752 C C . GLY A 1 102 ? 17.187 1.702 -30.044 1.00 86.19 102 GLY A C 1
ATOM 753 O O . GLY A 1 102 ? 16.248 1.847 -29.265 1.00 86.19 102 GLY A O 1
ATOM 754 N N . GLY A 1 103 ? 18.280 1.001 -29.721 1.00 86.06 103 GLY A N 1
ATOM 755 C CA . GLY A 1 103 ? 18.405 0.272 -28.450 1.00 86.06 103 GLY A CA 1
ATOM 756 C C . GLY A 1 103 ? 18.444 1.181 -27.214 1.00 86.06 103 GLY A C 1
ATOM 757 O O . GLY A 1 103 ? 17.914 0.824 -26.162 1.00 86.06 103 GLY A O 1
ATOM 758 N N . ILE A 1 104 ? 18.999 2.392 -27.339 1.00 88.56 104 ILE A N 1
ATOM 759 C CA . ILE A 1 104 ? 18.934 3.412 -26.278 1.00 88.56 104 ILE A CA 1
ATOM 760 C C . ILE A 1 104 ? 17.503 3.948 -26.123 1.00 88.56 104 ILE A C 1
ATOM 762 O O . ILE A 1 104 ? 17.026 4.114 -25.001 1.00 88.56 104 ILE A O 1
ATOM 766 N N . SER A 1 105 ? 16.796 4.207 -27.225 1.00 91.75 105 SER A N 1
ATOM 767 C CA . SER A 1 105 ? 15.399 4.651 -27.164 1.00 91.75 105 SER A CA 1
ATOM 768 C C . SER A 1 105 ? 14.503 3.594 -26.516 1.00 91.75 105 SER A C 1
ATOM 770 O O . SER A 1 105 ? 13.665 3.932 -25.684 1.00 91.75 105 SER A O 1
ATOM 772 N N . GLU A 1 106 ? 14.690 2.320 -26.859 1.00 90.06 106 GLU A N 1
ATOM 773 C CA . GLU A 1 106 ? 13.946 1.207 -26.263 1.00 90.06 106 GLU A CA 1
ATOM 774 C C . GLU A 1 106 ? 14.220 1.095 -24.757 1.00 90.06 106 GLU A C 1
ATOM 776 O O . GLU A 1 106 ? 13.284 0.987 -23.964 1.00 90.06 106 GLU A O 1
ATOM 781 N N . ALA A 1 107 ? 15.486 1.229 -24.350 1.00 92.81 107 ALA A N 1
ATOM 782 C CA . ALA A 1 107 ? 15.877 1.295 -22.946 1.00 92.81 107 ALA A CA 1
ATOM 783 C C . ALA A 1 107 ? 15.110 2.399 -22.190 1.00 92.81 107 ALA A C 1
ATOM 785 O O . ALA A 1 107 ? 14.591 2.168 -21.101 1.00 92.81 107 ALA A O 1
ATOM 786 N N . LEU A 1 108 ? 14.975 3.599 -22.760 1.00 94.06 108 LEU A N 1
ATOM 787 C CA . LEU A 1 108 ? 14.239 4.690 -22.107 1.00 94.06 108 LEU A CA 1
ATOM 788 C C . LEU A 1 108 ? 12.739 4.389 -21.953 1.00 94.06 108 LEU A C 1
ATOM 790 O O . LEU A 1 108 ? 12.145 4.734 -20.927 1.00 94.06 108 LEU A O 1
ATOM 794 N N . VAL A 1 109 ? 12.139 3.688 -22.918 1.00 94.81 109 VAL A N 1
ATOM 795 C CA . VAL A 1 109 ? 10.726 3.285 -22.855 1.00 94.81 109 VAL A CA 1
ATOM 796 C C . VAL A 1 109 ? 10.468 2.330 -21.682 1.00 94.81 109 VAL A C 1
ATOM 798 O O . VAL A 1 109 ? 9.427 2.440 -21.032 1.00 94.81 109 VAL A O 1
ATOM 801 N N . THR A 1 110 ? 11.408 1.450 -21.318 1.00 93.50 110 THR A N 1
ATOM 802 C CA . THR A 1 110 ? 11.216 0.562 -20.152 1.00 93.50 110 THR A CA 1
ATOM 803 C C . THR A 1 110 ? 11.165 1.334 -18.833 1.00 93.50 110 THR A C 1
ATOM 805 O O . THR A 1 110 ? 10.376 0.988 -17.952 1.00 93.50 110 THR A O 1
ATOM 808 N N . THR A 1 111 ? 11.946 2.415 -18.695 1.00 95.50 111 THR A N 1
ATOM 809 C CA . THR A 1 111 ? 11.848 3.310 -17.523 1.00 95.50 111 THR A CA 1
ATOM 810 C C . THR A 1 111 ? 10.514 4.031 -17.489 1.00 95.50 111 THR A C 1
ATOM 812 O O . THR A 1 111 ? 9.886 4.104 -16.431 1.00 95.50 111 THR A O 1
ATOM 815 N N . GLN A 1 112 ? 10.056 4.526 -18.641 1.00 96.50 112 GLN A N 1
ATOM 816 C CA . GLN A 1 112 ? 8.752 5.173 -18.742 1.00 96.50 112 GLN A CA 1
ATOM 817 C C . GLN A 1 112 ? 7.637 4.240 -18.257 1.00 96.50 112 GLN A C 1
ATOM 819 O O . GLN A 1 112 ? 6.798 4.667 -17.467 1.00 96.50 112 GLN A O 1
ATOM 824 N N . TRP A 1 113 ? 7.647 2.967 -18.664 1.00 95.50 113 TRP A N 1
ATOM 825 C CA . TRP A 1 113 ? 6.666 1.984 -1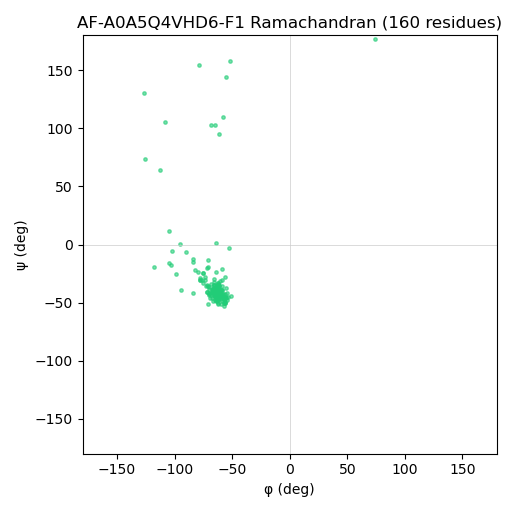8.195 1.00 95.50 113 TRP A CA 1
ATOM 826 C C . TRP A 1 113 ? 6.790 1.674 -16.702 1.00 95.50 113 TRP A C 1
ATOM 828 O O . TRP A 1 113 ? 5.771 1.615 -16.013 1.00 95.50 113 TRP A O 1
ATOM 838 N N . GLY A 1 114 ? 8.015 1.541 -16.181 1.00 95.50 114 GLY A N 1
ATOM 839 C CA . GLY A 1 114 ? 8.246 1.351 -14.745 1.00 95.50 114 GLY A CA 1
ATOM 840 C C . GLY A 1 114 ? 7.633 2.477 -13.909 1.00 95.50 114 GLY A C 1
ATOM 841 O O . GLY A 1 114 ? 6.952 2.216 -12.918 1.00 95.50 114 GLY A O 1
ATOM 842 N N . LEU A 1 115 ? 7.786 3.727 -14.356 1.00 96.88 115 LEU A N 1
ATOM 843 C CA . LEU A 1 115 ? 7.167 4.892 -13.717 1.00 96.88 115 LEU A CA 1
ATOM 844 C C . LEU A 1 115 ? 5.649 4.951 -13.932 1.00 96.88 115 LEU A C 1
ATOM 846 O O . LEU A 1 115 ? 4.915 5.257 -12.992 1.00 96.88 115 LEU A O 1
ATOM 850 N N . ALA A 1 116 ? 5.169 4.626 -15.135 1.00 97.25 116 ALA A N 1
ATOM 851 C CA . ALA A 1 116 ? 3.744 4.621 -15.461 1.00 97.25 116 ALA A CA 1
ATOM 852 C C . ALA A 1 116 ? 2.944 3.639 -14.592 1.00 97.25 116 ALA A C 1
ATOM 854 O O . ALA A 1 116 ? 1.788 3.910 -14.283 1.00 97.25 116 ALA A O 1
ATOM 855 N N . VAL A 1 117 ? 3.557 2.529 -14.167 1.00 96.81 117 VAL A N 1
ATOM 856 C CA . VAL A 1 117 ? 2.959 1.576 -13.217 1.00 96.81 117 VAL A CA 1
ATOM 857 C C . VAL A 1 117 ? 3.168 2.021 -11.767 1.00 96.81 117 VAL A C 1
ATOM 859 O O . VAL A 1 117 ? 2.240 1.942 -10.962 1.00 96.81 117 VAL A O 1
ATOM 862 N N . ALA A 1 118 ? 4.355 2.523 -11.417 1.00 97.12 118 ALA A N 1
ATOM 863 C CA . ALA A 1 118 ? 4.677 2.905 -10.042 1.00 97.12 118 ALA A CA 1
ATOM 864 C C . ALA A 1 118 ? 3.805 4.047 -9.505 1.00 97.12 118 ALA A C 1
ATOM 866 O O . ALA A 1 118 ? 3.352 3.985 -8.364 1.00 97.12 118 ALA A O 1
ATOM 867 N N . VAL A 1 119 ? 3.540 5.077 -10.316 1.00 96.50 119 VAL A N 1
ATOM 868 C CA . VAL A 1 119 ? 2.792 6.267 -9.874 1.00 96.50 119 VAL A CA 1
ATOM 869 C C . VAL A 1 119 ? 1.354 5.922 -9.443 1.00 96.50 119 VAL A C 1
ATOM 871 O O . VAL A 1 119 ? 0.984 6.267 -8.316 1.00 96.50 119 VAL A O 1
ATOM 874 N N . PRO A 1 120 ? 0.541 5.205 -10.249 1.00 96.44 120 PRO A N 1
ATOM 875 C CA . PRO A 1 120 ? -0.779 4.751 -9.817 1.00 96.44 120 PRO A CA 1
ATOM 876 C C . PRO A 1 120 ? -0.735 3.831 -8.594 1.00 96.44 120 PRO A C 1
ATOM 878 O O . PRO A 1 120 ? -1.581 3.964 -7.710 1.00 96.44 120 PRO A O 1
ATOM 881 N N . LEU A 1 121 ? 0.247 2.925 -8.515 1.00 96.62 121 LEU A N 1
ATOM 882 C CA . LEU A 1 121 ? 0.394 2.013 -7.377 1.00 96.62 121 LEU A CA 1
ATOM 883 C C . LEU A 1 121 ? 0.695 2.765 -6.074 1.00 96.62 121 LEU A C 1
ATOM 885 O O . LEU A 1 121 ? 0.081 2.469 -5.052 1.00 96.62 121 LEU A O 1
ATOM 889 N N . LEU A 1 122 ? 1.592 3.755 -6.109 1.00 96.38 122 LEU A N 1
ATOM 890 C CA . LEU A 1 122 ? 1.906 4.600 -4.952 1.00 96.38 122 LEU A CA 1
ATOM 891 C C . LEU A 1 122 ? 0.679 5.393 -4.493 1.00 96.38 122 LEU A C 1
ATOM 893 O O . LEU A 1 122 ? 0.404 5.465 -3.294 1.00 96.38 122 LEU A O 1
ATOM 897 N N . LEU A 1 123 ? -0.089 5.949 -5.435 1.00 96.88 123 LEU A N 1
ATOM 898 C CA . LEU A 1 123 ? -1.322 6.665 -5.112 1.00 96.88 123 LEU A CA 1
ATOM 899 C C . LEU A 1 123 ? -2.360 5.730 -4.474 1.00 96.88 123 LEU A C 1
ATOM 901 O O . LEU A 1 123 ? -2.952 6.076 -3.452 1.00 96.88 123 LEU A O 1
ATOM 905 N N . ALA A 1 124 ? -2.558 4.542 -5.049 1.00 96.38 124 ALA A N 1
ATOM 906 C CA . ALA A 1 124 ? -3.472 3.540 -4.514 1.00 96.38 124 ALA A CA 1
ATOM 907 C C . ALA A 1 124 ? -3.048 3.078 -3.114 1.00 96.38 124 ALA A C 1
ATOM 909 O O . ALA A 1 124 ? -3.884 3.045 -2.213 1.00 96.38 124 ALA A O 1
ATOM 910 N N . HIS A 1 125 ? -1.759 2.788 -2.911 1.00 96.38 125 HIS A N 1
ATOM 911 C CA . HIS A 1 125 ? -1.206 2.435 -1.605 1.00 96.38 125 HIS A CA 1
ATOM 912 C C . HIS A 1 125 ? -1.500 3.533 -0.578 1.00 96.38 125 HIS A C 1
ATOM 914 O O . HIS A 1 125 ? -2.094 3.251 0.454 1.00 96.38 125 HIS A O 1
ATOM 920 N N . HIS A 1 126 ? -1.202 4.795 -0.894 1.00 95.38 126 HIS A N 1
ATOM 921 C CA . HIS A 1 126 ? -1.452 5.921 0.010 1.00 95.38 126 HIS A CA 1
ATOM 922 C C . HIS A 1 126 ? -2.931 6.090 0.385 1.00 95.38 126 HIS A C 1
ATOM 924 O O . HIS A 1 126 ? -3.268 6.281 1.556 1.00 95.38 126 HIS A O 1
ATOM 930 N N . LEU A 1 127 ? -3.832 6.011 -0.598 1.00 96.56 127 LEU A N 1
ATOM 931 C CA . LEU A 1 127 ? -5.272 6.139 -0.362 1.00 96.56 127 LEU A CA 1
ATOM 932 C C . LEU A 1 127 ? -5.820 4.973 0.469 1.00 96.56 127 LEU A C 1
ATOM 934 O O . LEU A 1 127 ? -6.632 5.197 1.370 1.00 96.56 127 LEU A O 1
ATOM 938 N N . LEU A 1 128 ? -5.370 3.747 0.193 1.00 94.88 128 LEU A N 1
ATOM 939 C CA . LEU A 1 128 ? -5.783 2.556 0.931 1.00 94.88 128 LEU A CA 1
ATOM 940 C C . LEU A 1 128 ? -5.224 2.547 2.354 1.00 94.88 128 LEU A C 1
ATOM 942 O O . LEU A 1 128 ? -5.994 2.269 3.269 1.00 94.88 128 LEU A O 1
ATOM 946 N N . SER A 1 129 ? -3.958 2.925 2.562 1.00 94.56 129 SER A N 1
ATOM 947 C CA . SER A 1 129 ? -3.355 3.074 3.896 1.00 94.56 129 SER A CA 1
ATOM 948 C C . SER A 1 129 ? -4.165 4.044 4.750 1.00 94.56 129 SER A C 1
ATOM 950 O O . SER A 1 129 ? -4.622 3.688 5.833 1.00 94.56 129 SER A O 1
ATOM 952 N N . ARG A 1 130 ? -4.464 5.237 4.215 1.00 94.94 130 ARG A N 1
ATOM 953 C CA . ARG A 1 130 ? -5.308 6.225 4.908 1.00 94.94 130 ARG A CA 1
ATOM 954 C C . ARG A 1 130 ? -6.717 5.713 5.183 1.00 94.94 130 ARG A C 1
ATOM 956 O O . ARG A 1 130 ? -7.336 6.096 6.174 1.00 94.94 130 ARG A O 1
ATOM 963 N N . ARG A 1 131 ? -7.281 4.911 4.276 1.00 92.88 131 ARG A N 1
ATOM 964 C CA . ARG A 1 131 ? -8.619 4.346 4.464 1.00 92.88 131 ARG A CA 1
ATOM 965 C C . ARG A 1 131 ? -8.615 3.269 5.544 1.00 92.88 131 ARG A C 1
ATOM 967 O O . ARG A 1 131 ? -9.556 3.250 6.329 1.00 92.88 131 ARG A O 1
ATOM 974 N N . ALA A 1 132 ? -7.595 2.417 5.579 1.00 91.56 132 ALA A N 1
ATOM 975 C CA . ALA A 1 132 ? -7.435 1.375 6.585 1.00 91.56 132 ALA A CA 1
ATOM 976 C C . ALA A 1 132 ? -7.245 1.969 7.980 1.00 91.56 132 ALA A C 1
ATOM 978 O O . ALA A 1 132 ? -7.972 1.582 8.884 1.00 91.56 132 ALA A O 1
ATOM 979 N N . GLU A 1 133 ? -6.390 2.983 8.122 1.00 92.62 133 GLU A N 1
ATOM 980 C CA . GLU A 1 133 ? -6.187 3.702 9.386 1.00 92.62 133 GLU A CA 1
ATOM 981 C C . GLU A 1 133 ? -7.502 4.290 9.924 1.00 92.62 133 GLU A C 1
ATOM 983 O O . GLU A 1 133 ? -7.873 4.062 11.069 1.00 92.62 133 GLU A O 1
ATOM 988 N N . ARG A 1 134 ? -8.294 4.956 9.070 1.00 92.31 134 ARG A N 1
ATOM 989 C CA . ARG A 1 134 ? -9.620 5.470 9.469 1.00 92.31 134 ARG A CA 1
ATOM 990 C C . ARG A 1 134 ? -10.591 4.376 9.902 1.00 92.31 134 ARG A C 1
ATOM 992 O O . ARG A 1 134 ? -11.459 4.632 10.724 1.00 92.31 134 ARG A O 1
ATOM 999 N N . LEU A 1 135 ? -10.513 3.202 9.281 1.00 90.56 135 LEU A N 1
ATOM 1000 C CA . LEU A 1 135 ? -11.381 2.074 9.609 1.00 90.56 135 LEU A CA 1
ATOM 1001 C C . LEU A 1 135 ? -10.932 1.361 10.891 1.00 90.56 135 LEU A C 1
ATOM 1003 O O . LEU A 1 135 ? -11.786 0.834 11.595 1.00 90.56 135 LEU A O 1
ATOM 1007 N N . ALA A 1 136 ? -9.631 1.363 11.189 1.00 90.88 136 ALA A N 1
ATOM 1008 C CA . ALA A 1 136 ? -9.085 0.890 12.455 1.00 90.88 136 ALA A CA 1
ATOM 1009 C C . ALA A 1 136 ? -9.530 1.797 13.610 1.00 90.88 136 ALA A C 1
ATOM 1011 O O . ALA A 1 136 ? -10.107 1.298 14.568 1.00 90.88 136 ALA A O 1
ATOM 1012 N N . LEU A 1 137 ? -9.396 3.119 13.453 1.00 92.62 137 LEU A N 1
ATOM 1013 C CA . LEU A 1 137 ? -9.878 4.093 14.441 1.00 92.62 137 LEU A CA 1
ATOM 1014 C C . LEU A 1 137 ? -11.389 3.966 14.691 1.00 92.62 137 LEU A C 1
ATOM 1016 O O . LEU A 1 137 ? -11.821 3.914 15.834 1.00 92.62 137 LEU A O 1
ATOM 1020 N N . ASP A 1 138 ? -12.204 3.831 13.636 1.00 91.81 138 ASP A N 1
ATOM 1021 C CA . ASP A 1 138 ? -13.649 3.593 13.798 1.00 91.81 138 ASP A CA 1
ATOM 1022 C C . ASP A 1 138 ? -13.936 2.261 14.516 1.00 91.81 138 ASP A C 1
ATOM 1024 O O . ASP A 1 138 ? -14.899 2.160 15.267 1.00 91.81 138 ASP A O 1
ATOM 1028 N N . ALA A 1 139 ? -13.113 1.225 14.330 1.00 89.31 139 ALA A N 1
ATOM 1029 C CA . ALA A 1 139 ? -13.262 -0.021 15.081 1.00 89.31 139 ALA A CA 1
ATOM 1030 C C . ALA A 1 139 ? -12.928 0.161 16.571 1.00 89.31 139 ALA A C 1
ATOM 1032 O O . ALA A 1 139 ? -13.674 -0.333 17.417 1.00 89.31 139 ALA A O 1
ATOM 1033 N N . GLU A 1 140 ? -11.846 0.878 16.879 1.00 92.31 140 GLU A N 1
ATOM 1034 C CA . GLU A 1 140 ? -11.419 1.212 18.245 1.00 92.31 140 GLU A CA 1
ATOM 1035 C C . GLU A 1 140 ? -12.489 2.019 18.982 1.00 92.31 140 GLU A C 1
ATOM 1037 O O . GLU A 1 140 ? -12.937 1.611 20.056 1.00 92.31 140 GLU A O 1
ATOM 1042 N N . ASP A 1 141 ? -12.977 3.097 18.363 1.00 93.44 141 ASP A N 1
ATOM 1043 C CA . ASP A 1 141 ? -14.017 3.959 18.930 1.00 93.44 141 ASP A CA 1
ATOM 1044 C C . ASP A 1 141 ? -15.290 3.160 19.251 1.00 93.44 141 ASP A C 1
ATOM 1046 O O . ASP A 1 141 ? -15.882 3.309 20.321 1.00 93.44 141 ASP A O 1
ATOM 1050 N N . ARG A 1 142 ? -15.703 2.260 18.349 1.00 90.06 142 ARG A N 1
ATOM 1051 C CA . ARG A 1 142 ? -16.897 1.418 18.539 1.00 90.06 142 ARG A CA 1
ATOM 1052 C C . ARG A 1 142 ? -16.711 0.354 19.609 1.00 90.06 142 ARG A C 1
ATOM 1054 O O . ARG A 1 142 ? -17.669 0.046 20.319 1.00 90.06 142 ARG A O 1
ATOM 1061 N N . ALA A 1 143 ? -15.514 -0.215 19.724 1.00 89.88 143 ALA A N 1
ATOM 1062 C CA . ALA A 1 143 ? -15.194 -1.157 20.790 1.00 89.88 143 ALA A CA 1
ATOM 1063 C C . ALA A 1 143 ? -15.240 -0.462 22.162 1.00 89.88 143 ALA A C 1
ATOM 1065 O O . ALA A 1 143 ? -15.886 -0.971 23.081 1.00 89.88 143 ALA A O 1
ATOM 1066 N N . ALA A 1 14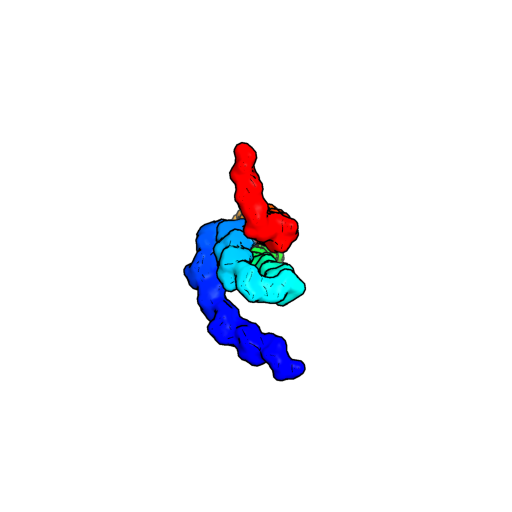4 ? -14.644 0.728 22.276 1.00 91.88 144 ALA A N 1
ATOM 1067 C CA . ALA A 1 144 ? -14.661 1.532 23.497 1.00 91.88 144 ALA A CA 1
ATOM 1068 C C . ALA A 1 144 ? -16.081 1.999 23.868 1.00 91.88 144 ALA A C 1
ATOM 1070 O O . ALA A 1 144 ? -16.499 1.881 25.024 1.00 91.88 144 ALA A O 1
ATOM 1071 N N . GLU A 1 145 ? -16.861 2.467 22.885 1.00 91.62 145 GLU A N 1
ATOM 1072 C CA . GLU A 1 145 ? -18.267 2.843 23.072 1.00 91.62 145 GLU A CA 1
ATOM 1073 C C . GLU A 1 145 ? -19.070 1.659 23.633 1.00 91.62 145 GLU A C 1
ATOM 1075 O O . GLU A 1 145 ? -19.760 1.804 24.647 1.00 91.62 145 GLU A O 1
ATOM 1080 N N . ALA A 1 146 ? -18.926 0.469 23.040 1.00 89.12 146 ALA A N 1
ATOM 1081 C CA . ALA A 1 146 ? -19.624 -0.731 23.490 1.00 89.12 146 ALA A CA 1
ATOM 1082 C C . ALA A 1 146 ? -19.264 -1.124 24.929 1.00 89.12 146 ALA A C 1
ATOM 1084 O O . ALA A 1 146 ? -20.166 -1.416 25.717 1.00 89.12 146 ALA A O 1
ATOM 1085 N N . LEU A 1 147 ? -17.977 -1.090 25.290 1.00 90.88 147 LEU A N 1
ATOM 1086 C CA . LEU A 1 147 ? -17.521 -1.370 26.654 1.00 90.88 147 LEU A CA 1
ATOM 1087 C C . LEU A 1 147 ? -18.148 -0.399 27.663 1.00 90.88 147 LEU A C 1
ATOM 1089 O O . LEU A 1 147 ? -18.759 -0.842 28.636 1.00 90.88 147 LEU A O 1
ATOM 1093 N N . SER A 1 148 ? -18.103 0.906 27.379 1.00 89.75 148 SER A N 1
ATOM 1094 C CA . SER A 1 148 ? -18.648 1.937 28.274 1.00 89.75 148 SER A CA 1
ATOM 1095 C C . SER A 1 148 ? -20.162 1.808 28.502 1.00 89.75 148 SER A C 1
ATOM 1097 O O . SER A 1 148 ? -20.665 2.053 29.601 1.00 89.75 148 SER A O 1
ATOM 1099 N N . LEU A 1 149 ? -20.915 1.405 27.472 1.00 88.50 149 LEU A N 1
ATOM 1100 C CA . LEU A 1 149 ? -22.357 1.181 27.579 1.00 88.50 149 LEU A CA 1
ATOM 1101 C C . LEU A 1 149 ? -22.669 -0.056 28.419 1.00 88.50 149 LEU A C 1
ATOM 1103 O O . LEU A 1 149 ? -23.647 -0.066 29.164 1.00 88.50 149 LEU A O 1
ATOM 1107 N N . MET A 1 150 ? -21.849 -1.098 28.309 1.00 85.31 150 MET A N 1
ATOM 1108 C CA . MET A 1 150 ? -22.034 -2.324 29.077 1.00 85.31 150 MET A CA 1
ATOM 1109 C C . MET A 1 150 ? -21.680 -2.145 30.553 1.00 85.31 150 MET A C 1
ATOM 1111 O O . MET A 1 150 ? -22.373 -2.706 31.399 1.00 85.31 150 MET A O 1
ATOM 1115 N N . GLU A 1 151 ? -20.660 -1.345 30.866 1.00 84.62 151 GLU A N 1
ATOM 1116 C CA . GLU A 1 151 ? -20.308 -0.990 32.244 1.00 84.62 151 GLU A CA 1
ATOM 1117 C C . GLU A 1 151 ? -21.448 -0.218 32.923 1.00 84.62 151 GLU A C 1
ATOM 1119 O O . GLU A 1 151 ? -21.909 -0.616 33.990 1.00 84.62 151 GLU A O 1
ATOM 1124 N N . LYS A 1 152 ? -22.016 0.792 32.246 1.00 82.75 152 LYS A N 1
ATOM 1125 C CA . LYS A 1 152 ? -23.189 1.537 32.745 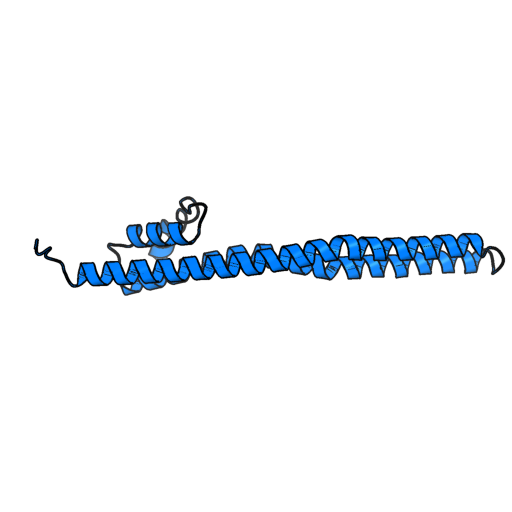1.00 82.75 152 LYS A CA 1
ATOM 1126 C C . LYS A 1 152 ? -24.411 0.653 33.000 1.00 82.75 152 LYS A C 1
ATOM 1128 O O . LYS A 1 152 ? -25.172 0.916 33.923 1.00 82.75 152 LYS A O 1
ATOM 1133 N N . VAL A 1 153 ? -24.624 -0.376 32.177 1.00 76.69 153 VAL A N 1
ATOM 1134 C CA . VAL A 1 153 ? -25.713 -1.349 32.379 1.00 76.69 153 VAL A CA 1
ATOM 1135 C C . VAL A 1 153 ? -25.420 -2.273 33.562 1.00 76.69 153 VAL A C 1
ATOM 1137 O O . VAL A 1 153 ? -26.343 -2.648 34.277 1.00 76.69 153 VAL A O 1
ATOM 1140 N N . SER A 1 154 ? -24.154 -2.631 33.784 1.00 69.88 154 SER A N 1
ATOM 1141 C CA . SER A 1 154 ? -23.750 -3.420 34.950 1.00 69.88 154 SER A CA 1
ATOM 1142 C C . SER A 1 154 ? -23.896 -2.639 36.259 1.00 69.88 154 SER A C 1
ATOM 1144 O O . SER A 1 154 ? -24.210 -3.243 37.280 1.00 69.88 154 SER A O 1
ATOM 1146 N N . ASP A 1 155 ? -23.672 -1.324 36.226 1.00 67.38 155 ASP A N 1
ATOM 1147 C CA . ASP A 1 155 ? -23.749 -0.439 37.397 1.00 67.38 155 ASP A CA 1
ATOM 1148 C C . ASP A 1 155 ? -25.191 0.034 37.701 1.00 67.38 155 ASP A C 1
ATOM 1150 O O . ASP A 1 155 ? -25.484 0.478 38.807 1.00 67.38 155 ASP A O 1
ATOM 1154 N N . ASN A 1 156 ? -26.125 -0.119 36.749 1.00 66.31 156 ASN A N 1
ATOM 1155 C CA . ASN A 1 156 ? -27.552 0.188 36.922 1.00 66.31 156 ASN A CA 1
ATOM 1156 C C . ASN A 1 156 ? -28.463 -1.010 36.561 1.00 66.31 156 ASN A C 1
ATOM 1158 O O . ASN A 1 156 ? -29.111 -0.999 35.507 1.00 66.31 156 ASN A O 1
ATOM 1162 N N . PRO A 1 157 ? -28.522 -2.059 37.406 1.00 56.59 157 PRO A N 1
ATOM 1163 C CA . PRO A 1 157 ? -29.290 -3.276 37.127 1.00 56.59 157 PRO A CA 1
ATOM 1164 C C . PRO A 1 157 ? -30.816 -3.084 37.204 1.00 56.59 157 PRO A C 1
ATOM 1166 O O . PRO A 1 157 ? -31.556 -3.873 36.615 1.00 56.59 157 PRO A O 1
ATOM 1169 N N . ASP A 1 158 ? -31.289 -2.024 37.866 1.00 54.41 158 ASP A N 1
ATOM 1170 C CA . ASP A 1 158 ? -32.708 -1.718 38.030 1.00 54.41 158 ASP A CA 1
ATOM 1171 C C . ASP A 1 158 ? -33.088 -0.511 37.168 1.00 54.41 158 ASP A C 1
ATOM 1173 O O . ASP A 1 158 ? -32.770 0.638 37.465 1.00 54.41 158 ASP A O 1
ATOM 1177 N N . GLY A 1 159 ? -33.788 -0.770 36.064 1.00 58.03 159 GLY A N 1
ATOM 1178 C CA . GLY A 1 159 ? -34.400 0.281 35.262 1.00 58.03 159 GLY A CA 1
ATOM 1179 C C . GLY A 1 159 ? -35.436 1.050 36.078 1.00 58.03 159 GLY A C 1
ATOM 1180 O O . GLY A 1 159 ? -36.602 0.650 36.130 1.00 58.03 159 GLY A O 1
ATOM 1181 N N . GLU A 1 160 ? -35.040 2.172 36.675 1.00 43.53 160 GLU A N 1
ATOM 1182 C CA . GLU A 1 160 ? -36.001 3.156 37.147 1.00 43.53 160 GLU A CA 1
ATOM 1183 C C . GLU A 1 160 ? -36.658 3.784 35.914 1.00 43.53 160 GLU A C 1
ATOM 1185 O O . GLU A 1 160 ? -36.075 4.576 35.172 1.00 43.53 160 GLU A O 1
ATOM 1190 N N . LYS A 1 161 ? -37.889 3.334 35.658 1.00 46.75 161 LYS A N 1
ATOM 1191 C CA . LYS A 1 161 ? -38.844 4.046 34.821 1.00 46.75 161 LYS A CA 1
ATOM 1192 C C . LYS A 1 161 ? -39.045 5.423 35.448 1.00 46.75 161 LYS A C 1
ATOM 1194 O O . LYS A 1 161 ? -39.698 5.513 36.486 1.00 46.75 161 LYS A O 1
ATOM 1199 N N . VAL A 1 162 ? -38.541 6.464 34.799 1.00 43.62 162 VAL A N 1
ATOM 1200 C CA . VAL A 1 162 ? -39.036 7.833 34.974 1.00 43.62 162 VAL A CA 1
ATOM 1201 C C . VAL A 1 162 ? -39.501 8.339 33.622 1.00 43.62 162 VAL A C 1
ATOM 1203 O O . VAL A 1 162 ? -38.722 8.207 32.651 1.00 43.62 162 VAL A O 1
#

pLDDT: mean 82.25, std 16.48, range [36.84, 97.25]

Solvent-accessible surface area (backbone atoms only — not comparable to full-atom values): 8664 Å² total; per-residue (Å²): 140,68,71,71,71,66,53,67,80,61,63,75,54,63,78,74,70,47,49,102,42,58,32,60,30,32,45,52,52,49,60,77,33,65,88,48,57,70,71,58,37,51,54,52,49,55,53,48,49,53,56,49,46,54,59,53,45,56,60,44,50,53,42,47,52,52,23,62,43,30,43,54,54,7,48,52,37,27,54,54,25,43,53,51,26,51,54,50,38,75,72,68,43,89,80,55,59,66,65,36,53,50,29,45,53,54,10,51,51,34,33,53,50,12,45,65,54,16,55,60,35,45,52,50,30,53,52,48,49,56,49,48,53,57,43,42,53,45,20,50,54,32,38,53,51,49,51,56,55,51,50,55,47,69,76,48,80,68,81,77,87,125

InterPro domains:
  IPR002898 MotA/TolQ/ExbB proton channel [PF01618] (33-139)
  IPR050790 ExbB/TolQ Biopolymer Transport [PTHR30625] (24-159)

Nearest PDB structures (foldseek):
  5sv0-assembly1_B  TM=8.619E-01  e=3.836E-05  Escherichia coli DH1
  5sv0-assembly2_J  TM=8.547E-01  e=5.705E-05  Escherichia coli DH1
  6tyi-assembly1_D  TM=8.664E-01  e=1.326E-04  Escherichia coli K-12
  5zfu-assembly1_F  TM=8.112E-01  e=8.074E-05  Escherichia coli K-12
  6ixf-assembly1_A  TM=3.343E-01  e=1.817E+00  Homo sapiens